Protein AF-A0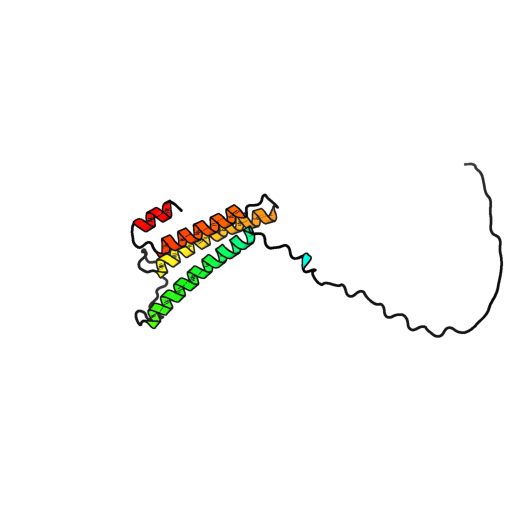A7S2XAJ7-F1 (afdb_monomer_lite)

Radius of gyration: 37.12 Å; chains: 1; bounding box: 101×66×78 Å

Sequence (163 aa):
ARSIRGHQAFTFLSLQACTSPESPKEAPEPTHPRPKNGLKPDDIKPASMSGHALLQMAGLTVAHIVIILFDRNIQILRGVAKPTSFKKSRDGGEYTFADRVGKSHANCVENLVLFATVILANQAFSRASIDDLAQYYVYARIVQALAHWTSVGEAGVTVRFLA

Foldseek 3Di:
DDDDDDDDDDDDDDDDDDDDDDDPDPPPDPPPPPPPPPPDPVNPDPQALLNVLLVLLVVLLVVLVVVLVVVVVVCVVVVVDDPPRDDPDLPDDPPDLNSLSVVLSVVSVVVSVVSVVVSVVCVVVVHDDCNVVSNVVSVLSVQLSVLSSPPPDDVSVVSNVVD

Secondary structure (DSSP, 8-state):
----------------------------------------GGGSPPPPHHHHHHHHHHHHHHHHHHHHHHHHHHHHHTTSS-TT-------SS--SHHHHHHHHHHHHHHHHHHHHHHHHHHHHTT-S--HHHHHHHHHHHHHHHHHHHH-SSTHHHHHHHH-

pLDDT: mean 73.21, std 19.02, range [34.47, 94.31]

Structure (mmCIF, N/CA/C/O backbone):
data_AF-A0A7S2XAJ7-F1
#
_entry.id   AF-A0A7S2XAJ7-F1
#
loop_
_atom_site.group_PDB
_atom_site.id
_atom_site.type_symbol
_atom_site.label_atom_id
_atom_site.label_alt_id
_atom_site.label_comp_id
_atom_site.label_asym_id
_atom_site.label_entity_id
_atom_site.label_seq_id
_atom_site.pdbx_PDB_ins_code
_atom_site.Cartn_x
_atom_site.Cartn_y
_atom_site.Cartn_z
_atom_site.occupancy
_atom_site.B_iso_or_equiv
_atom_site.auth_seq_id
_atom_site.auth_comp_id
_atom_site.auth_asym_id
_atom_site.auth_atom_id
_atom_site.pdbx_PDB_model_num
ATOM 1 N N . ALA A 1 1 ? 54.329 -47.313 -51.804 1.00 40.38 1 ALA A N 1
ATOM 2 C CA . ALA A 1 1 ? 55.555 -48.136 -51.767 1.00 40.38 1 ALA A CA 1
ATOM 3 C C . ALA A 1 1 ? 56.748 -47.275 -52.167 1.00 40.38 1 ALA A C 1
ATOM 5 O O . ALA A 1 1 ? 56.636 -46.588 -53.172 1.00 40.38 1 ALA A O 1
ATOM 6 N N . ARG A 1 2 ? 57.853 -47.385 -51.404 1.00 36.94 2 ARG A N 1
ATOM 7 C CA . ARG A 1 2 ? 59.163 -46.696 -51.521 1.00 36.94 2 ARG A CA 1
ATOM 8 C C . ARG A 1 2 ? 59.140 -45.201 -51.172 1.00 36.94 2 ARG A C 1
ATOM 10 O O . ARG A 1 2 ? 58.242 -44.505 -51.605 1.00 36.94 2 ARG A O 1
ATOM 17 N N . SER A 1 3 ? 60.104 -44.598 -50.484 1.00 36.50 3 SER A N 1
ATOM 18 C CA . SER A 1 3 ? 61.307 -44.969 -49.710 1.00 36.50 3 SER A CA 1
ATOM 19 C C . SER A 1 3 ? 61.894 -43.581 -49.308 1.00 36.50 3 SER A C 1
ATOM 21 O O . SER A 1 3 ? 61.727 -42.637 -50.076 1.00 36.50 3 SER A O 1
ATOM 23 N N . ILE A 1 4 ? 62.489 -43.311 -48.141 1.00 43.94 4 ILE A N 1
ATOM 24 C CA . ILE A 1 4 ? 63.944 -43.379 -47.874 1.00 43.94 4 ILE A CA 1
ATOM 25 C C . ILE A 1 4 ? 64.226 -42.552 -46.579 1.00 43.94 4 ILE A C 1
ATOM 27 O O . ILE A 1 4 ? 63.657 -41.473 -46.437 1.00 43.94 4 ILE A O 1
ATOM 31 N N . ARG A 1 5 ? 65.227 -42.997 -45.782 1.00 43.75 5 ARG A N 1
ATOM 32 C CA . ARG A 1 5 ? 66.074 -42.288 -44.768 1.00 43.75 5 ARG A CA 1
ATOM 33 C C . ARG A 1 5 ? 65.451 -42.038 -43.378 1.00 43.75 5 ARG A C 1
ATOM 35 O O . ARG A 1 5 ? 64.487 -41.306 -43.276 1.00 43.75 5 ARG A O 1
ATOM 42 N N . GLY A 1 6 ? 65.944 -42.551 -42.242 1.00 36.78 6 GLY A N 1
ATOM 4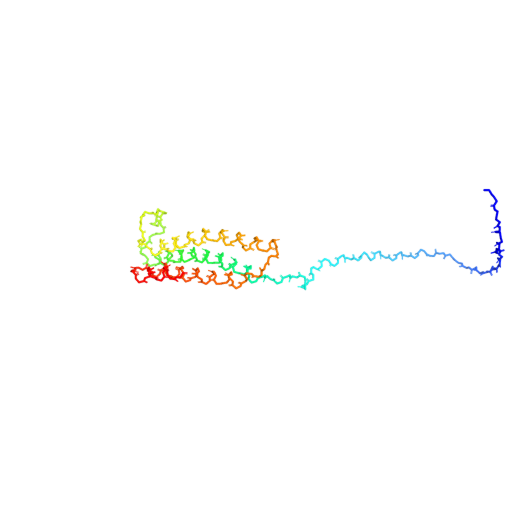3 C CA . GLY A 1 6 ? 67.173 -43.288 -41.897 1.00 36.78 6 GLY A CA 1
ATOM 44 C C . GLY A 1 6 ? 68.248 -42.395 -41.244 1.00 36.78 6 GLY A C 1
ATOM 45 O O . GLY A 1 6 ? 68.698 -41.473 -41.916 1.00 36.78 6 GLY A O 1
ATOM 46 N N . HIS A 1 7 ? 68.704 -42.789 -40.037 1.00 40.81 7 HIS A N 1
ATOM 47 C CA . HIS A 1 7 ? 69.830 -42.318 -39.175 1.00 40.81 7 HIS A CA 1
ATOM 48 C C . HIS A 1 7 ? 69.384 -41.585 -37.891 1.00 40.81 7 HIS A C 1
ATOM 50 O O . HIS A 1 7 ? 68.845 -40.492 -37.970 1.00 40.81 7 HIS A O 1
ATOM 56 N N . GLN A 1 8 ? 69.367 -42.216 -36.705 1.00 41.28 8 GLN A N 1
ATOM 57 C CA . GLN A 1 8 ? 70.460 -42.733 -35.843 1.00 41.28 8 GLN A CA 1
ATOM 58 C C . GLN A 1 8 ? 71.251 -41.632 -35.115 1.00 41.28 8 GLN A C 1
ATOM 60 O O . GLN A 1 8 ? 72.046 -40.941 -35.741 1.00 41.28 8 GLN A O 1
ATOM 65 N N . ALA A 1 9 ? 71.093 -41.562 -33.786 1.00 40.66 9 ALA A N 1
ATOM 66 C CA . ALA A 1 9 ? 72.143 -41.174 -32.838 1.00 40.66 9 ALA A CA 1
ATOM 67 C C . ALA A 1 9 ? 71.749 -41.625 -31.416 1.00 40.66 9 ALA A C 1
ATOM 69 O O . ALA A 1 9 ? 71.044 -40.936 -30.685 1.00 40.66 9 ALA A O 1
ATOM 70 N N . PHE A 1 10 ? 72.199 -42.826 -31.061 1.00 41.50 10 PHE A N 1
ATOM 71 C CA . PHE A 1 10 ? 72.197 -43.423 -29.727 1.00 41.50 10 PHE A CA 1
ATOM 72 C C . PHE A 1 10 ? 73.673 -43.577 -29.345 1.00 41.50 10 PHE A C 1
ATOM 74 O O . PHE A 1 10 ? 74.367 -44.314 -30.038 1.00 41.50 10 PHE A O 1
ATOM 81 N N . THR A 1 11 ? 74.183 -42.889 -28.319 1.00 38.38 11 THR A N 1
ATOM 82 C CA . THR A 1 11 ? 75.505 -43.123 -27.678 1.00 38.38 11 THR A CA 1
ATOM 83 C C . THR A 1 11 ? 75.496 -42.331 -26.356 1.00 38.38 11 THR A C 1
ATOM 85 O O . THR A 1 11 ? 75.320 -41.120 -26.404 1.00 38.38 11 THR A O 1
ATOM 88 N N . PHE A 1 12 ? 75.334 -42.984 -25.188 1.00 36.34 12 PHE A N 1
ATOM 89 C CA . PHE A 1 12 ? 76.397 -43.458 -24.259 1.00 36.34 12 PHE A CA 1
ATOM 90 C C . PHE A 1 12 ? 77.198 -42.282 -23.655 1.00 36.34 12 PHE A C 1
ATOM 92 O O . PHE A 1 12 ? 77.566 -41.378 -24.383 1.00 36.34 12 PHE A O 1
ATOM 99 N N . LEU A 1 13 ? 77.557 -42.158 -22.376 1.00 34.62 13 LEU A N 1
ATOM 100 C CA . LEU A 1 13 ? 77.831 -43.032 -21.222 1.00 34.62 13 LEU A CA 1
ATOM 101 C C . LEU A 1 13 ? 78.067 -41.999 -20.068 1.00 34.62 13 LEU A C 1
ATOM 103 O O . LEU A 1 13 ? 78.606 -40.929 -20.346 1.00 34.62 13 LEU A O 1
ATOM 107 N N . SER A 1 14 ? 77.738 -42.175 -18.786 1.00 38.44 14 SER A N 1
ATOM 108 C CA . SER A 1 14 ? 78.664 -42.761 -17.796 1.00 38.44 14 SER A CA 1
ATOM 109 C C . SER A 1 14 ? 78.159 -42.509 -16.364 1.00 38.44 14 SER A C 1
ATOM 111 O O . SER A 1 14 ? 77.928 -41.367 -15.981 1.00 38.44 14 SER A O 1
ATOM 113 N N . LEU A 1 15 ? 78.003 -43.606 -15.616 1.00 39.75 15 LEU A N 1
ATOM 114 C CA . LEU A 1 15 ? 78.451 -43.850 -14.234 1.00 39.75 15 LEU A CA 1
ATOM 115 C C . LEU A 1 15 ? 78.763 -42.651 -13.307 1.00 39.75 15 LEU A C 1
ATOM 117 O O . LEU A 1 15 ? 79.665 -41.873 -13.593 1.00 39.75 15 LEU A O 1
ATOM 121 N N . GLN A 1 16 ? 78.178 -42.634 -12.097 1.00 40.72 16 GLN A N 1
ATOM 122 C CA . GLN A 1 16 ? 78.796 -43.128 -10.839 1.00 40.72 16 GLN A CA 1
ATOM 123 C C . GLN A 1 16 ? 78.141 -42.494 -9.580 1.00 40.72 16 GLN A C 1
ATOM 125 O O . GLN A 1 16 ? 77.633 -41.382 -9.645 1.00 40.72 16 GLN A O 1
ATOM 130 N N . ALA A 1 17 ? 78.276 -43.187 -8.435 1.00 40.62 17 ALA A N 1
ATOM 131 C CA . ALA A 1 17 ? 77.944 -42.824 -7.037 1.00 40.62 17 ALA A CA 1
ATOM 132 C C . ALA A 1 17 ? 76.517 -43.216 -6.577 1.00 40.62 17 ALA A C 1
ATOM 134 O O . ALA A 1 17 ? 75.535 -42.627 -6.996 1.00 40.62 17 ALA A O 1
ATOM 135 N N . CYS A 1 18 ? 76.301 -44.322 -5.850 1.00 34.47 18 CYS A N 1
ATOM 136 C CA . CYS A 1 18 ? 76.716 -44.636 -4.470 1.00 34.47 18 CYS A CA 1
ATOM 137 C C . CYS A 1 18 ? 76.086 -43.678 -3.436 1.00 34.47 18 CYS A C 1
ATOM 139 O O . CYS A 1 18 ? 76.526 -42.538 -3.337 1.00 34.47 18 CYS A O 1
ATOM 141 N N . THR A 1 19 ? 75.078 -44.138 -2.674 1.00 43.44 19 THR A N 1
ATOM 142 C CA . THR A 1 19 ? 75.012 -44.144 -1.186 1.00 43.44 19 THR A CA 1
ATOM 143 C C . THR A 1 19 ? 73.575 -44.152 -0.613 1.00 43.44 19 THR A C 1
ATOM 145 O O . THR A 1 19 ? 72.769 -43.278 -0.898 1.00 43.44 19 THR A O 1
ATOM 148 N N . SER A 1 20 ? 73.355 -45.108 0.302 1.00 42.25 20 SER A N 1
ATOM 149 C CA . SER A 1 20 ? 72.488 -45.083 1.501 1.00 42.25 20 SER A CA 1
ATOM 150 C C . SER A 1 20 ? 70.949 -45.198 1.435 1.00 42.25 20 SER A C 1
ATOM 152 O O . SER A 1 20 ? 70.320 -44.758 0.481 1.00 42.25 20 SER A O 1
ATOM 154 N N . PRO A 1 21 ? 70.340 -45.819 2.476 1.00 47.16 21 PRO A N 1
ATOM 155 C CA . PRO A 1 21 ? 68.964 -46.302 2.469 1.00 47.16 21 PRO A CA 1
ATOM 156 C C . PRO A 1 21 ? 67.948 -45.187 2.733 1.00 47.16 21 PRO A C 1
ATOM 158 O O . PRO A 1 21 ? 68.157 -44.284 3.542 1.00 47.16 21 PRO A O 1
ATOM 161 N N . GLU A 1 22 ? 66.823 -45.295 2.040 1.00 49.03 22 GLU A N 1
ATOM 162 C CA . GLU A 1 22 ? 65.704 -44.364 2.060 1.00 49.03 22 GLU A CA 1
ATOM 163 C C . GLU A 1 22 ? 64.926 -44.487 3.383 1.00 49.03 22 GLU A C 1
ATOM 165 O O . GLU A 1 22 ? 64.238 -45.473 3.643 1.00 49.03 22 GLU A O 1
ATOM 170 N N . SER A 1 23 ? 65.061 -43.478 4.247 1.00 52.00 23 SER A N 1
ATOM 171 C CA . SER A 1 23 ? 64.089 -43.197 5.309 1.00 52.00 23 SER A CA 1
ATOM 172 C C . SER A 1 23 ? 62.761 -42.806 4.646 1.00 52.00 23 SER A C 1
ATOM 174 O O . SER A 1 23 ? 62.795 -41.954 3.749 1.00 52.00 23 SER A O 1
ATOM 176 N N . PRO A 1 24 ? 61.602 -43.376 5.037 1.00 48.06 24 PRO A N 1
ATOM 177 C CA . PRO A 1 24 ? 60.331 -42.963 4.470 1.00 48.06 24 PRO A CA 1
ATOM 178 C C . PRO A 1 24 ? 60.076 -41.507 4.859 1.00 48.06 24 PRO A C 1
ATOM 180 O O . PRO A 1 24 ? 59.741 -41.199 6.001 1.00 48.06 24 PRO A O 1
ATOM 183 N N . LYS A 1 25 ? 60.257 -40.600 3.892 1.00 54.38 25 LYS A N 1
ATOM 184 C CA . LYS A 1 25 ? 59.770 -39.227 3.990 1.00 54.38 25 LYS A CA 1
ATOM 185 C C . LYS A 1 25 ? 58.265 -39.308 4.190 1.00 54.38 25 LYS A C 1
ATOM 187 O O . LYS A 1 25 ? 57.543 -39.743 3.295 1.00 54.38 25 LYS A O 1
ATOM 192 N N . GLU A 1 26 ? 57.826 -38.908 5.374 1.00 59.44 26 GLU A N 1
ATOM 193 C CA . GLU A 1 26 ? 56.438 -38.599 5.680 1.00 59.44 26 GLU A CA 1
ATOM 194 C C . GLU A 1 26 ? 55.894 -37.740 4.533 1.00 59.44 26 GLU A C 1
ATOM 196 O O . GLU A 1 26 ? 56.428 -36.668 4.228 1.00 59.44 26 GLU A O 1
ATOM 201 N N . ALA A 1 27 ? 54.938 -38.301 3.788 1.00 59.12 27 ALA A N 1
ATOM 202 C CA . ALA A 1 27 ? 54.368 -37.641 2.628 1.00 59.12 27 ALA A CA 1
ATOM 203 C C . ALA A 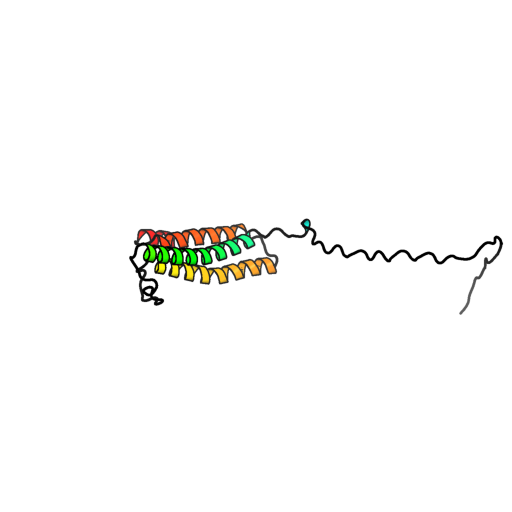1 27 ? 53.817 -36.281 3.079 1.00 59.12 27 ALA A C 1
ATOM 205 O O . ALA A 1 27 ? 53.169 -36.226 4.127 1.00 59.12 27 ALA A O 1
ATOM 206 N N . PRO A 1 28 ? 54.055 -35.187 2.331 1.00 61.38 28 PRO A N 1
ATOM 207 C CA . PRO A 1 28 ? 53.426 -33.920 2.656 1.00 61.38 28 PRO A CA 1
ATOM 208 C C . PRO A 1 28 ? 51.920 -34.158 2.692 1.00 61.38 28 PRO A C 1
ATOM 210 O O . PRO A 1 28 ? 51.350 -34.652 1.715 1.00 61.38 28 PRO A O 1
ATOM 213 N N . GLU A 1 29 ? 51.305 -33.854 3.837 1.00 63.41 29 GLU A N 1
ATOM 214 C CA . GLU A 1 29 ? 49.857 -33.853 3.999 1.00 63.41 29 GLU A CA 1
ATOM 215 C C . GLU A 1 29 ? 49.258 -33.195 2.749 1.00 63.41 29 GLU A C 1
ATOM 217 O O . GLU A 1 29 ? 49.698 -32.095 2.383 1.00 63.41 29 GLU A O 1
ATOM 222 N N . PRO A 1 30 ? 48.335 -33.862 2.029 1.00 56.97 30 PRO A N 1
ATOM 223 C CA . PRO A 1 30 ? 47.696 -33.248 0.887 1.00 56.97 30 PRO A CA 1
ATOM 224 C C . PRO A 1 30 ? 46.971 -32.025 1.428 1.00 56.97 30 PRO A C 1
ATOM 226 O O . PRO A 1 30 ? 45.909 -32.127 2.041 1.00 56.97 30 PRO A O 1
ATOM 229 N N . THR A 1 31 ? 47.574 -30.858 1.218 1.00 61.19 31 THR A N 1
ATOM 230 C CA . THR A 1 31 ? 46.942 -29.565 1.417 1.00 61.19 31 THR A CA 1
ATOM 231 C C . THR A 1 31 ? 45.858 -29.486 0.364 1.00 61.19 31 THR A C 1
ATOM 233 O O . THR A 1 31 ? 46.019 -28.881 -0.691 1.00 61.19 31 THR A O 1
ATOM 236 N N . HIS A 1 32 ? 44.744 -30.172 0.620 1.00 63.12 32 HIS A N 1
ATOM 237 C CA . HIS A 1 32 ? 43.542 -29.991 -0.150 1.00 63.12 32 HIS A CA 1
ATOM 238 C C . HIS A 1 32 ? 43.253 -28.500 -0.024 1.00 63.12 32 HIS A C 1
ATOM 240 O O . HIS A 1 32 ? 43.032 -28.028 1.100 1.00 63.12 32 HIS A O 1
ATOM 246 N N . PRO A 1 33 ? 43.308 -27.719 -1.117 1.00 63.09 33 PRO A N 1
ATOM 247 C CA . PRO A 1 33 ? 42.882 -26.342 -1.043 1.00 63.09 33 PRO A CA 1
ATOM 248 C C . PRO A 1 33 ? 41.439 -26.418 -0.568 1.00 63.09 33 PRO A C 1
ATOM 250 O O . PRO A 1 33 ? 40.575 -26.978 -1.247 1.00 63.09 33 PRO A O 1
ATOM 253 N N . ARG A 1 34 ? 41.194 -25.973 0.668 1.00 61.97 34 ARG A N 1
ATOM 254 C CA . ARG A 1 34 ? 39.839 -25.835 1.184 1.00 61.97 34 ARG A CA 1
ATOM 255 C C . ARG A 1 34 ? 39.172 -24.908 0.170 1.00 61.97 34 ARG A C 1
ATOM 257 O O . ARG A 1 34 ? 39.701 -23.805 -0.010 1.00 61.97 34 ARG A O 1
ATOM 264 N N . PRO A 1 35 ? 38.127 -25.340 -0.564 1.00 60.41 35 PRO A N 1
ATOM 265 C CA . PRO A 1 35 ? 37.490 -24.457 -1.519 1.00 60.41 35 PRO A CA 1
ATOM 266 C C . PRO A 1 35 ? 37.088 -23.233 -0.712 1.00 60.41 35 PRO A C 1
ATOM 268 O O . PRO A 1 35 ? 36.372 -23.344 0.287 1.00 60.41 35 PRO A O 1
ATOM 271 N N . LYS A 1 36 ? 37.671 -22.080 -1.053 1.00 60.97 36 LYS A N 1
ATOM 272 C CA . LYS A 1 36 ? 37.314 -20.804 -0.447 1.00 60.97 36 LYS A CA 1
ATOM 273 C C . LYS A 1 36 ? 35.928 -20.470 -0.984 1.00 60.97 36 LYS A C 1
ATOM 275 O O . LYS A 1 36 ? 35.775 -19.567 -1.792 1.00 60.97 36 LYS A O 1
ATOM 280 N N . ASN A 1 37 ? 34.922 -21.216 -0.535 1.00 63.19 37 ASN A N 1
ATOM 281 C CA . ASN A 1 37 ? 33.507 -20.922 -0.700 1.00 63.19 37 ASN A CA 1
ATOM 282 C C . ASN A 1 37 ? 33.153 -19.763 0.242 1.00 63.19 37 ASN A C 1
ATOM 284 O O . ASN A 1 37 ? 32.232 -19.845 1.046 1.00 63.19 37 ASN A O 1
ATOM 288 N N . GLY A 1 38 ? 33.952 -18.700 0.200 1.00 61.97 38 GLY A N 1
ATOM 289 C CA . GLY A 1 38 ? 33.522 -17.389 0.621 1.00 61.97 38 GLY A CA 1
ATOM 290 C C . GLY A 1 38 ? 32.971 -16.753 -0.634 1.00 61.97 38 GLY A C 1
ATOM 291 O O . GLY A 1 38 ? 33.745 -16.438 -1.536 1.00 61.97 38 GLY A O 1
ATOM 292 N N . LEU A 1 39 ? 31.647 -16.621 -0.707 1.00 60.59 39 LEU A N 1
ATOM 293 C CA . LEU A 1 39 ? 31.031 -15.704 -1.653 1.00 60.59 39 LEU A CA 1
ATOM 294 C C . LEU A 1 39 ? 31.728 -14.358 -1.443 1.00 60.59 39 LEU A C 1
ATOM 296 O O . LEU A 1 39 ? 31.711 -13.805 -0.340 1.00 60.59 39 LEU A O 1
ATOM 300 N N . LYS A 1 40 ? 32.454 -13.916 -2.460 1.00 68.25 40 LYS A N 1
ATOM 301 C CA . LYS A 1 40 ? 33.218 -12.682 -2.417 1.00 68.25 40 LYS A CA 1
ATOM 302 C C . LYS A 1 40 ? 32.223 -11.536 -2.174 1.00 68.25 40 LYS A C 1
ATOM 304 O O . LYS A 1 40 ? 31.198 -11.504 -2.854 1.00 68.25 40 LYS A O 1
ATOM 309 N N . PRO A 1 41 ? 32.431 -10.636 -1.192 1.00 62.44 41 PRO A N 1
ATOM 310 C CA . PRO A 1 41 ? 31.492 -9.538 -0.928 1.00 62.44 41 PRO A CA 1
ATOM 311 C C . PRO A 1 41 ? 31.220 -8.674 -2.172 1.00 62.44 41 PRO A C 1
ATOM 313 O O . PRO A 1 41 ? 30.159 -8.072 -2.293 1.00 62.44 41 PRO A O 1
ATOM 316 N N . ASP A 1 42 ? 32.176 -8.661 -3.101 1.00 67.31 42 ASP A N 1
ATOM 317 C CA . ASP A 1 42 ? 32.156 -8.036 -4.420 1.00 67.31 42 ASP A CA 1
ATOM 318 C C . ASP A 1 42 ? 31.233 -8.719 -5.454 1.00 67.31 42 ASP A C 1
ATOM 320 O O . ASP A 1 42 ? 30.855 -8.069 -6.426 1.00 67.31 42 ASP A O 1
ATOM 324 N N . ASP A 1 43 ? 30.793 -9.964 -5.231 1.00 64.25 43 ASP A N 1
ATOM 325 C CA . ASP A 1 43 ? 29.828 -10.674 -6.095 1.00 64.25 43 ASP A CA 1
ATOM 326 C C . ASP A 1 43 ? 28.355 -10.425 -5.704 1.00 64.25 43 ASP A C 1
ATOM 328 O O . ASP A 1 43 ? 27.433 -10.868 -6.399 1.00 64.25 43 ASP A O 1
ATOM 332 N N . ILE A 1 44 ? 28.086 -9.711 -4.603 1.00 63.50 44 ILE A N 1
ATOM 333 C CA . ILE A 1 44 ? 26.717 -9.335 -4.228 1.00 63.50 44 ILE A CA 1
ATOM 334 C C . ILE A 1 44 ? 26.266 -8.211 -5.160 1.00 63.50 44 ILE A C 1
ATOM 336 O O . ILE A 1 44 ? 26.566 -7.036 -4.945 1.00 63.50 44 ILE A O 1
ATOM 340 N N . LYS A 1 45 ? 25.519 -8.567 -6.209 1.00 67.25 45 LYS A N 1
ATOM 341 C CA . LYS A 1 45 ? 24.918 -7.582 -7.110 1.00 67.25 45 LYS A CA 1
ATOM 342 C C . LYS A 1 45 ? 24.055 -6.613 -6.281 1.00 67.25 45 LYS A C 1
ATOM 344 O O . LYS A 1 45 ? 23.147 -7.085 -5.587 1.00 67.25 45 LYS A O 1
ATOM 349 N N . PRO A 1 46 ? 24.296 -5.288 -6.333 1.00 65.69 46 PRO A N 1
ATOM 350 C CA . PRO A 1 46 ? 23.466 -4.335 -5.609 1.00 65.69 46 PRO A CA 1
ATOM 351 C C . PRO A 1 46 ? 22.022 -4.492 -6.082 1.00 65.69 46 PRO A C 1
ATOM 353 O O . PRO A 1 46 ? 21.761 -4.630 -7.282 1.00 65.69 46 PRO A O 1
ATOM 356 N N . ALA A 1 47 ? 21.083 -4.525 -5.137 1.00 66.50 47 ALA A N 1
ATOM 357 C CA . ALA A 1 47 ? 19.676 -4.668 -5.472 1.00 66.50 47 ALA A CA 1
ATOM 358 C C . ALA A 1 47 ? 19.259 -3.520 -6.407 1.00 66.50 47 ALA A C 1
ATOM 360 O O . ALA A 1 47 ? 19.486 -2.347 -6.111 1.00 66.50 47 ALA A O 1
ATOM 361 N N . SER A 1 48 ? 18.667 -3.860 -7.556 1.00 80.88 48 SER A N 1
ATOM 362 C CA . SER A 1 48 ? 18.165 -2.868 -8.514 1.00 80.88 48 SER A CA 1
ATOM 363 C C . SER A 1 48 ? 17.185 -1.919 -7.823 1.00 80.88 48 SER A C 1
ATOM 365 O O . SER A 1 48 ? 16.424 -2.353 -6.950 1.00 80.88 48 SER A O 1
ATOM 367 N N . MET A 1 49 ? 17.159 -0.644 -8.209 1.00 83.38 49 MET A N 1
ATOM 368 C CA . MET A 1 49 ? 16.250 0.339 -7.603 1.00 83.38 49 MET A CA 1
ATOM 369 C C . MET A 1 49 ? 14.777 -0.067 -7.788 1.00 83.38 49 MET A C 1
ATOM 371 O O . MET A 1 49 ? 13.998 -0.016 -6.840 1.00 83.38 49 MET A O 1
ATOM 375 N N . SER A 1 50 ? 14.421 -0.638 -8.939 1.00 85.62 50 SER A N 1
ATOM 376 C CA . SER A 1 50 ? 13.121 -1.287 -9.187 1.00 85.62 50 SER A CA 1
ATOM 377 C C . SER A 1 50 ? 12.797 -2.442 -8.223 1.00 85.62 50 SER A C 1
ATOM 379 O O . SER A 1 50 ? 11.638 -2.654 -7.872 1.00 85.62 50 SER A O 1
ATOM 381 N N . GLY A 1 51 ? 13.807 -3.167 -7.736 1.00 87.88 51 GLY A N 1
ATOM 382 C CA . GLY A 1 51 ? 13.641 -4.202 -6.709 1.00 87.88 51 GLY A CA 1
ATOM 383 C C . GLY A 1 51 ? 13.317 -3.612 -5.334 1.00 87.88 51 GLY A C 1
ATOM 384 O O . GLY A 1 51 ? 12.453 -4.126 -4.624 1.00 87.88 51 GLY A O 1
ATOM 385 N N . HIS A 1 52 ? 13.942 -2.486 -4.984 1.00 90.00 52 HIS A N 1
ATOM 386 C CA . HIS A 1 52 ? 13.597 -1.739 -3.773 1.00 90.00 52 HIS A CA 1
ATOM 387 C C . HIS A 1 52 ? 12.166 -1.194 -3.836 1.00 90.00 52 HIS A C 1
ATOM 389 O O . HIS A 1 52 ? 11.449 -1.273 -2.841 1.00 90.00 52 HIS A O 1
ATOM 395 N N . ALA A 1 53 ? 11.713 -0.719 -4.999 1.00 91.75 53 ALA A N 1
ATOM 396 C CA . ALA A 1 53 ? 10.335 -0.265 -5.190 1.00 91.75 53 ALA A CA 1
ATOM 397 C C . ALA A 1 53 ? 9.307 -1.384 -4.918 1.00 91.75 53 ALA A C 1
ATOM 399 O O . ALA A 1 53 ? 8.268 -1.148 -4.299 1.00 91.75 53 ALA A O 1
ATOM 400 N N . LEU A 1 54 ? 9.612 -2.631 -5.298 1.00 91.75 54 LEU A N 1
ATOM 401 C CA . LEU A 1 54 ? 8.766 -3.784 -4.972 1.00 91.75 54 LEU A CA 1
ATOM 402 C C . LEU A 1 54 ? 8.693 -4.042 -3.460 1.00 91.75 54 LEU A C 1
ATOM 404 O O . LEU A 1 54 ? 7.607 -4.278 -2.926 1.00 91.75 54 LEU A O 1
ATOM 408 N N . LEU A 1 55 ? 9.823 -3.933 -2.757 1.00 93.00 55 LEU A N 1
ATOM 409 C CA . LEU A 1 55 ? 9.858 -4.029 -1.296 1.00 93.00 55 LEU A CA 1
ATOM 410 C C . LEU A 1 55 ? 9.082 -2.889 -0.629 1.00 93.00 55 LEU A C 1
ATOM 412 O O . LEU A 1 55 ? 8.391 -3.127 0.358 1.00 93.00 55 LEU A O 1
ATOM 416 N N . GLN A 1 56 ? 9.138 -1.673 -1.174 1.00 93.31 56 GLN A N 1
ATOM 417 C CA . GLN A 1 56 ? 8.350 -0.540 -0.682 1.00 93.31 56 GLN A CA 1
ATOM 418 C C . GLN A 1 56 ? 6.845 -0.780 -0.853 1.00 93.31 56 GLN A C 1
ATOM 420 O O . GLN A 1 56 ? 6.088 -0.525 0.081 1.00 93.31 56 GLN A O 1
ATOM 425 N N . MET A 1 57 ? 6.402 -1.329 -1.990 1.00 92.56 57 MET A N 1
ATOM 426 C CA . MET A 1 57 ? 4.996 -1.705 -2.193 1.00 92.56 57 MET A CA 1
ATOM 427 C C . MET A 1 57 ? 4.538 -2.779 -1.199 1.00 92.56 57 MET A C 1
ATOM 429 O O . MET A 1 57 ? 3.461 -2.660 -0.616 1.00 92.56 57 MET A O 1
ATOM 433 N N . ALA A 1 58 ? 5.360 -3.805 -0.958 1.00 93.44 58 ALA A N 1
ATOM 434 C CA . ALA A 1 58 ? 5.078 -4.813 0.063 1.00 93.44 58 ALA A CA 1
ATOM 435 C C . ALA A 1 58 ? 5.062 -4.207 1.480 1.00 93.44 58 ALA A C 1
ATOM 437 O O . ALA A 1 58 ? 4.191 -4.512 2.290 1.00 93.44 58 ALA A O 1
ATOM 438 N N . GLY A 1 59 ? 5.982 -3.289 1.777 1.00 93.81 59 GLY A N 1
ATOM 439 C CA . GLY A 1 59 ? 5.985 -2.535 3.028 1.00 93.81 59 GLY A CA 1
ATOM 440 C C . GLY A 1 59 ? 4.710 -1.710 3.202 1.00 93.81 59 GLY A C 1
ATOM 441 O O . GLY A 1 59 ? 4.127 -1.697 4.285 1.00 93.81 59 GLY A O 1
ATOM 442 N N . LEU A 1 60 ? 4.218 -1.085 2.129 1.00 92.50 60 LEU A N 1
ATOM 443 C CA . LEU A 1 60 ? 2.988 -0.300 2.145 1.00 92.50 60 LEU A CA 1
ATOM 444 C C . LEU A 1 60 ? 1.761 -1.172 2.448 1.00 92.50 60 LEU A C 1
ATOM 446 O O . LEU A 1 60 ? 0.898 -0.742 3.215 1.00 92.50 60 LEU A O 1
ATOM 450 N N . THR A 1 61 ? 1.667 -2.398 1.919 1.00 92.31 61 THR A N 1
ATOM 451 C CA . THR A 1 61 ? 0.541 -3.299 2.239 1.00 92.31 61 THR A CA 1
ATOM 452 C C . THR A 1 61 ? 0.554 -3.734 3.704 1.00 92.31 61 THR A C 1
ATOM 454 O O . THR A 1 61 ? -0.502 -3.725 4.342 1.00 92.31 61 THR A O 1
ATOM 457 N N . VAL A 1 62 ? 1.732 -4.036 4.262 1.00 93.56 62 VAL A N 1
ATOM 458 C CA . VAL A 1 62 ? 1.903 -4.357 5.690 1.00 93.56 62 VAL A CA 1
ATOM 459 C C . VAL A 1 62 ? 1.576 -3.150 6.569 1.00 93.56 62 VAL A C 1
ATOM 461 O O . VAL A 1 62 ? 0.863 -3.293 7.563 1.00 93.56 62 VAL A O 1
ATOM 464 N N . ALA A 1 63 ? 2.021 -1.952 6.185 1.00 92.19 63 ALA A N 1
ATOM 465 C CA . ALA A 1 63 ? 1.757 -0.723 6.928 1.00 92.19 63 ALA A CA 1
ATOM 466 C C . ALA A 1 63 ? 0.252 -0.471 7.116 1.00 92.19 63 ALA A C 1
ATOM 468 O O . ALA A 1 63 ? -0.175 -0.108 8.210 1.00 92.19 63 ALA A O 1
ATOM 469 N N . HIS A 1 64 ? -0.574 -0.748 6.101 1.00 90.31 64 HIS A N 1
ATOM 470 C CA . HIS A 1 64 ? -2.032 -0.639 6.231 1.00 90.31 64 HIS A CA 1
ATOM 471 C C . HIS A 1 64 ? -2.594 -1.558 7.327 1.00 90.31 64 HIS A C 1
ATOM 473 O O . HIS A 1 64 ? -3.446 -1.135 8.107 1.00 90.31 64 HIS A O 1
ATOM 479 N N . ILE A 1 65 ? -2.108 -2.801 7.419 1.00 91.88 65 ILE A N 1
ATOM 480 C CA . ILE A 1 65 ? -2.540 -3.748 8.458 1.00 91.88 65 ILE A CA 1
ATOM 481 C C . ILE A 1 65 ? -2.142 -3.225 9.838 1.00 91.88 65 ILE A C 1
ATOM 483 O O . ILE A 1 65 ? -2.970 -3.206 10.749 1.00 91.88 65 ILE A O 1
ATOM 487 N N . VAL A 1 66 ? -0.902 -2.753 9.986 1.00 93.69 66 VAL A N 1
ATOM 488 C CA . VAL A 1 66 ? -0.408 -2.174 11.244 1.00 93.69 66 VAL A CA 1
ATOM 489 C C . VAL A 1 66 ? -1.279 -0.998 11.681 1.00 93.69 66 VAL A C 1
ATOM 491 O O . VAL A 1 66 ? -1.655 -0.921 12.846 1.00 93.69 66 VAL A O 1
ATOM 494 N N . ILE A 1 67 ? -1.672 -0.128 10.751 1.00 91.44 67 ILE A N 1
ATOM 495 C CA . ILE A 1 67 ? -2.532 1.027 11.033 1.00 91.44 67 ILE A CA 1
ATOM 496 C C . ILE A 1 67 ? -3.928 0.598 11.492 1.00 91.44 67 ILE A C 1
ATOM 498 O O . ILE A 1 67 ? -4.433 1.139 12.474 1.00 91.44 67 ILE A O 1
ATOM 502 N N . ILE A 1 68 ? -4.536 -0.405 10.847 1.00 89.50 68 ILE A N 1
ATOM 503 C CA . ILE A 1 68 ? -5.836 -0.955 11.272 1.00 89.50 68 ILE A CA 1
ATOM 504 C C . ILE A 1 68 ? -5.744 -1.524 12.692 1.00 89.50 68 ILE A C 1
ATOM 506 O O . ILE A 1 68 ? -6.628 -1.294 13.519 1.00 89.50 68 ILE A O 1
ATOM 510 N N . LEU A 1 69 ? -4.681 -2.274 12.990 1.00 91.12 69 LEU A N 1
ATOM 511 C CA . LEU A 1 69 ? -4.471 -2.843 14.320 1.00 91.12 69 LEU A CA 1
ATOM 512 C C . LEU A 1 69 ? -4.234 -1.750 15.363 1.00 91.12 69 LEU A C 1
ATOM 514 O O . LEU A 1 69 ? -4.767 -1.838 16.468 1.00 91.12 69 LEU A O 1
ATOM 518 N N . PHE A 1 70 ? -3.471 -0.717 15.018 1.00 91.12 70 PHE A N 1
ATOM 519 C CA . PHE A 1 70 ? -3.189 0.406 15.901 1.00 91.12 70 PHE A CA 1
ATOM 520 C C . PHE A 1 70 ? -4.462 1.184 16.259 1.00 91.12 70 PHE A C 1
ATOM 522 O O . PHE A 1 70 ? -4.731 1.398 17.441 1.00 91.12 70 PHE A O 1
ATOM 529 N N . ASP A 1 71 ? -5.296 1.511 15.268 1.00 86.75 71 ASP A N 1
ATOM 530 C CA . ASP A 1 71 ? -6.592 2.166 15.482 1.00 86.75 71 ASP A CA 1
ATOM 531 C C . ASP A 1 71 ? -7.502 1.346 16.415 1.00 86.75 71 ASP A C 1
ATOM 533 O O . ASP A 1 71 ? -8.025 1.865 17.404 1.00 86.75 71 ASP A O 1
ATOM 537 N N . ARG A 1 72 ? -7.614 0.032 16.178 1.00 88.12 72 ARG A N 1
ATOM 538 C CA . ARG A 1 72 ? -8.408 -0.866 17.035 1.00 88.12 72 ARG A CA 1
ATOM 539 C C . ARG A 1 72 ? -7.892 -0.915 18.472 1.00 88.12 72 ARG A C 1
ATOM 541 O O . ARG A 1 72 ? -8.694 -0.880 19.404 1.00 88.12 72 ARG A O 1
ATOM 548 N N . ASN A 1 73 ? -6.574 -0.964 18.667 1.00 87.31 73 ASN A N 1
ATOM 549 C CA . ASN A 1 73 ? -5.977 -0.951 20.004 1.00 87.31 73 ASN A CA 1
ATOM 550 C C . ASN A 1 73 ? -6.243 0.373 20.731 1.00 87.31 73 ASN A C 1
ATOM 552 O O . ASN A 1 73 ? -6.589 0.352 21.909 1.00 87.31 73 ASN A O 1
ATOM 556 N N . ILE A 1 74 ? -6.176 1.515 20.038 1.00 87.69 74 ILE A N 1
ATOM 557 C CA . ILE A 1 74 ? -6.540 2.814 20.621 1.00 87.69 74 ILE A CA 1
ATOM 558 C C . ILE A 1 74 ? -8.005 2.825 21.071 1.00 87.69 74 ILE A C 1
ATOM 560 O O . ILE A 1 74 ? -8.298 3.293 22.170 1.00 87.69 74 ILE A O 1
ATOM 564 N N . GLN A 1 75 ? -8.929 2.301 20.261 1.00 84.94 75 GLN A N 1
ATOM 565 C CA . GLN A 1 75 ? -10.350 2.248 20.622 1.00 84.94 75 GLN A CA 1
ATOM 566 C C . GLN A 1 75 ? -10.611 1.370 21.858 1.00 84.94 75 GLN A C 1
ATOM 568 O O . GLN A 1 75 ? -11.435 1.733 22.699 1.00 84.94 75 GLN A O 1
ATOM 573 N N . ILE A 1 76 ? -9.882 0.257 22.001 1.00 89.50 76 ILE A N 1
ATOM 574 C CA . ILE A 1 76 ? -9.940 -0.605 23.192 1.00 89.50 76 ILE A CA 1
ATOM 575 C C . ILE A 1 76 ? -9.378 0.126 24.417 1.00 89.50 76 ILE A C 1
ATOM 577 O O . ILE A 1 76 ? -10.031 0.167 25.457 1.00 89.50 76 ILE A O 1
ATOM 581 N N . LEU A 1 77 ? -8.193 0.734 24.300 1.00 91.12 77 LEU A N 1
ATOM 582 C CA . LEU A 1 77 ? -7.531 1.435 25.406 1.00 91.12 77 LEU A CA 1
ATOM 583 C C . LEU A 1 77 ? -8.320 2.660 25.885 1.00 91.12 77 LEU A C 1
ATOM 585 O O . LEU A 1 77 ? -8.308 2.975 27.070 1.00 91.12 77 LEU A O 1
ATOM 589 N N . ARG A 1 78 ? -9.044 3.330 24.981 1.00 87.56 78 ARG A N 1
ATOM 590 C CA . ARG A 1 78 ? -9.963 4.430 25.314 1.00 87.56 78 ARG A CA 1
ATOM 591 C C . ARG A 1 78 ? -11.294 3.955 25.910 1.00 87.56 78 ARG A C 1
ATOM 593 O O . ARG A 1 78 ? -12.123 4.791 26.250 1.00 87.56 78 ARG A O 1
ATOM 600 N N . GLY A 1 79 ? -11.531 2.645 25.995 1.00 85.44 79 GLY A N 1
ATOM 601 C CA . GLY A 1 79 ? -12.789 2.070 26.479 1.00 85.44 79 GLY A CA 1
ATOM 602 C C . GLY A 1 79 ? -13.980 2.265 25.533 1.00 85.44 79 GLY A C 1
ATOM 603 O O . GLY A 1 79 ? -15.113 1.992 25.920 1.00 85.44 79 GLY A O 1
ATOM 604 N N . VAL A 1 80 ? -13.740 2.721 24.298 1.00 82.62 80 VAL A N 1
ATOM 605 C CA . VAL A 1 80 ? -14.785 3.001 23.296 1.00 82.62 80 VAL A CA 1
ATOM 606 C C . VAL A 1 80 ? -15.311 1.706 22.670 1.00 82.62 80 VAL A C 1
ATOM 608 O O . VAL A 1 80 ? -16.470 1.636 22.268 1.00 82.62 80 VAL A O 1
ATOM 611 N N . ALA A 1 81 ? -14.481 0.661 22.609 1.00 82.25 81 ALA A N 1
ATOM 612 C CA . ALA A 1 81 ? -14.835 -0.626 22.019 1.00 82.25 81 ALA A CA 1
ATOM 613 C C . ALA A 1 81 ? -14.318 -1.802 22.855 1.00 82.25 81 ALA A C 1
ATOM 615 O O . ALA A 1 81 ? -13.265 -1.730 23.488 1.00 82.25 81 ALA A O 1
ATOM 616 N N . LYS A 1 82 ? -15.041 -2.926 22.816 1.00 84.50 82 LYS A N 1
ATOM 617 C CA . LYS A 1 82 ? -14.566 -4.193 23.385 1.00 84.50 82 LYS A CA 1
ATOM 618 C C . LYS A 1 82 ? -13.741 -4.941 22.331 1.00 84.50 82 LYS A C 1
ATOM 620 O O . LYS A 1 82 ? -14.071 -4.872 21.149 1.00 84.50 82 LYS A O 1
ATOM 625 N N . PRO A 1 83 ? -12.746 -5.754 22.717 1.00 79.00 83 PRO A N 1
ATOM 626 C CA . PRO A 1 83 ? -11.999 -6.572 21.756 1.00 79.00 83 PRO A CA 1
ATOM 627 C C . PRO A 1 83 ? -12.884 -7.481 20.882 1.00 79.00 83 PRO A C 1
ATOM 629 O O . PRO A 1 83 ? -12.532 -7.778 19.745 1.00 79.00 83 PRO A O 1
ATOM 632 N N . THR A 1 84 ? -14.056 -7.891 21.382 1.00 82.81 84 THR A N 1
ATOM 633 C CA . THR A 1 84 ? -15.009 -8.765 20.677 1.00 82.81 84 THR A CA 1
ATOM 634 C C . THR A 1 84 ? -16.035 -8.025 19.817 1.00 82.81 84 THR A C 1
ATOM 636 O O . THR A 1 84 ? -16.774 -8.671 19.079 1.00 82.81 84 THR A O 1
ATOM 639 N N . SER A 1 85 ? -16.114 -6.690 19.887 1.00 79.06 85 SER A N 1
ATOM 640 C CA . SER A 1 85 ? -17.135 -5.924 19.155 1.00 79.06 85 SER A CA 1
ATOM 641 C C . SER A 1 85 ? -16.749 -5.601 17.710 1.00 79.06 85 SER A C 1
ATOM 643 O O . SER A 1 85 ? -17.592 -5.135 16.946 1.00 79.06 85 SER A O 1
ATOM 645 N N . PHE A 1 86 ? -15.499 -5.851 17.309 1.00 78.25 86 PHE A N 1
ATOM 646 C CA . PHE A 1 86 ? -15.052 -5.626 15.935 1.00 78.25 86 PHE A CA 1
ATOM 647 C C . PHE A 1 86 ? -15.585 -6.726 15.012 1.00 78.25 86 PHE A C 1
ATOM 649 O O . PHE A 1 86 ? -15.041 -7.830 14.948 1.00 78.25 86 PHE A O 1
ATOM 656 N N . LYS A 1 87 ? -16.657 -6.422 14.274 1.00 74.19 87 LYS A N 1
ATOM 657 C CA . LYS A 1 87 ? -17.174 -7.311 13.230 1.00 74.19 87 LYS A CA 1
ATOM 658 C C . LYS A 1 87 ? -16.185 -7.409 12.066 1.00 74.19 87 LYS A C 1
ATOM 660 O O . LYS A 1 87 ? -15.457 -6.471 11.752 1.00 74.19 87 LYS A O 1
ATOM 665 N N . LYS A 1 88 ? -16.180 -8.572 11.412 1.00 64.88 88 LYS A N 1
ATOM 666 C CA . LYS A 1 88 ? -15.427 -8.821 10.173 1.00 64.88 88 LYS A CA 1
ATOM 667 C C . LYS A 1 88 ? -16.203 -8.374 8.921 1.00 64.88 88 LYS A C 1
ATOM 669 O O . LYS A 1 88 ? -15.631 -8.380 7.836 1.00 64.88 88 LYS A O 1
ATOM 674 N N . SER A 1 89 ? -17.496 -8.049 9.045 1.00 53.56 89 SER A N 1
ATOM 675 C CA . SER A 1 89 ? -18.374 -7.846 7.892 1.00 53.56 89 SER A CA 1
ATOM 676 C C . SER A 1 89 ? -18.170 -6.486 7.229 1.00 53.56 89 SER A C 1
ATOM 678 O O . SER A 1 89 ? -18.102 -5.440 7.870 1.00 53.56 89 SER A O 1
ATOM 680 N N . ARG A 1 90 ? -18.070 -6.541 5.900 1.00 56.28 90 ARG A N 1
ATOM 681 C CA . ARG A 1 90 ? -17.887 -5.416 4.986 1.00 56.28 90 ARG A CA 1
ATOM 682 C C . ARG A 1 90 ? -19.258 -4.882 4.568 1.00 56.28 90 ARG A C 1
ATOM 684 O O . ARG A 1 90 ? -19.579 -4.872 3.380 1.00 56.28 90 ARG A O 1
ATOM 691 N N . ASP A 1 91 ? -20.087 -4.526 5.547 1.00 53.59 91 ASP A N 1
ATOM 692 C CA . ASP A 1 91 ? -21.487 -4.145 5.331 1.00 53.59 91 ASP A CA 1
ATOM 693 C C . ASP A 1 91 ? -21.566 -2.717 4.764 1.00 53.59 91 ASP A C 1
ATOM 695 O O . ASP A 1 91 ? -21.881 -1.756 5.451 1.00 53.59 91 ASP A O 1
ATOM 699 N N . GLY A 1 92 ? -21.219 -2.571 3.485 1.00 51.59 92 GLY A N 1
ATOM 700 C CA . GLY A 1 92 ? -21.765 -1.551 2.585 1.00 51.59 92 GLY A CA 1
ATOM 701 C C . GLY A 1 92 ? -21.255 -0.106 2.659 1.00 51.59 92 GLY A C 1
ATOM 702 O O . GLY A 1 92 ? -21.429 0.600 1.670 1.00 51.59 92 GLY A O 1
ATOM 703 N N . GLY A 1 93 ? -20.590 0.356 3.722 1.00 57.16 93 GLY A N 1
ATOM 704 C CA . GLY A 1 93 ? -20.165 1.766 3.823 1.00 57.16 93 GLY A CA 1
ATOM 705 C C . GLY A 1 93 ? -18.809 2.004 4.486 1.00 57.16 93 GLY A C 1
ATOM 706 O O . GLY A 1 93 ? -18.257 1.142 5.161 1.00 57.16 93 GLY A O 1
ATOM 707 N N . GLU A 1 94 ? -18.240 3.192 4.254 1.00 61.75 94 GLU A N 1
ATOM 708 C CA . GLU A 1 94 ? -16.976 3.668 4.854 1.00 61.75 94 GLU A CA 1
ATOM 709 C C . GLU A 1 94 ? -17.195 4.242 6.253 1.00 61.75 94 GLU A C 1
ATOM 711 O O . GLU A 1 94 ? -16.772 5.356 6.566 1.00 61.75 94 GLU A O 1
ATOM 716 N N . TYR A 1 95 ? -17.909 3.493 7.092 1.00 68.38 95 TYR A N 1
ATOM 717 C CA . TYR A 1 95 ? -18.392 3.999 8.372 1.00 68.38 95 TYR A CA 1
ATOM 718 C C . TYR A 1 95 ? -17.259 4.223 9.378 1.00 68.38 95 TYR A C 1
ATOM 720 O O . TYR A 1 95 ? -17.355 5.118 10.216 1.00 68.38 95 TYR A O 1
ATOM 728 N N . THR A 1 96 ? -16.160 3.467 9.280 1.00 79.25 96 THR A N 1
ATOM 729 C CA . THR A 1 96 ? -15.007 3.602 10.179 1.00 79.25 96 THR A CA 1
ATOM 730 C C . THR A 1 96 ? -13.708 3.908 9.433 1.00 79.25 96 THR A C 1
ATOM 732 O O . THR A 1 96 ? -13.555 3.630 8.243 1.00 79.25 96 THR A O 1
ATOM 735 N N . PHE A 1 97 ? -12.736 4.479 10.151 1.00 82.44 97 PHE A N 1
ATOM 736 C CA . PHE A 1 97 ? -11.381 4.681 9.632 1.00 82.44 97 PHE A CA 1
ATOM 737 C C . PHE A 1 97 ? -10.736 3.354 9.202 1.00 82.44 97 PHE A C 1
ATOM 739 O O . PHE A 1 97 ? -10.184 3.267 8.107 1.00 82.44 97 PHE A O 1
ATOM 746 N N . ALA A 1 98 ? -10.888 2.297 10.007 1.00 83.88 98 ALA A N 1
ATOM 747 C CA . ALA A 1 98 ? -10.389 0.962 9.687 1.00 83.88 98 ALA A CA 1
ATOM 748 C C . ALA A 1 98 ? -10.984 0.389 8.386 1.00 83.88 98 ALA A C 1
ATOM 750 O O . ALA A 1 98 ? -10.267 -0.281 7.642 1.00 83.88 98 ALA A O 1
ATOM 751 N N . ASP A 1 99 ? -12.250 0.684 8.067 1.00 84.44 99 ASP A N 1
ATOM 752 C CA . ASP A 1 99 ? -12.876 0.244 6.811 1.00 84.44 99 ASP A CA 1
ATOM 753 C C . ASP A 1 99 ? -12.287 0.961 5.593 1.00 84.44 99 ASP A C 1
ATOM 755 O O . ASP A 1 99 ? -12.023 0.324 4.570 1.00 84.44 99 ASP A O 1
ATOM 759 N N . ARG A 1 100 ? -12.020 2.271 5.708 1.00 84.81 100 ARG A N 1
ATOM 760 C CA . ARG A 1 100 ? -11.334 3.046 4.660 1.00 84.81 100 ARG A CA 1
ATOM 761 C C . ARG A 1 100 ? -9.927 2.508 4.429 1.00 84.81 100 ARG A C 1
ATOM 763 O O . ARG A 1 100 ? -9.567 2.161 3.306 1.00 84.81 100 ARG A O 1
ATOM 770 N N . VAL A 1 101 ? -9.146 2.327 5.493 1.00 87.12 101 VAL A N 1
ATOM 771 C CA . VAL A 1 101 ? -7.803 1.734 5.381 1.00 87.12 101 VAL A CA 1
ATOM 772 C C . VAL A 1 101 ? -7.878 0.320 4.784 1.00 87.12 101 VAL A C 1
ATOM 774 O O . VAL A 1 101 ? -7.061 -0.020 3.931 1.00 87.12 101 VAL A O 1
ATOM 777 N N . GLY A 1 102 ? -8.888 -0.480 5.141 1.00 87.88 102 GLY A N 1
ATOM 778 C CA . GLY A 1 102 ? -9.115 -1.818 4.584 1.00 87.88 102 GLY A CA 1
ATOM 779 C C . GLY A 1 102 ? -9.417 -1.827 3.081 1.00 87.88 102 GLY A C 1
ATOM 780 O O . GLY A 1 102 ? -8.903 -2.678 2.353 1.00 87.88 102 GLY A O 1
ATOM 781 N N . LYS A 1 103 ? -10.192 -0.860 2.582 1.00 85.12 103 LYS A N 1
ATOM 782 C CA . LYS A 1 103 ? -10.441 -0.684 1.141 1.00 85.12 103 LYS A CA 1
ATOM 783 C C . LYS A 1 103 ? -9.184 -0.247 0.384 1.00 85.12 103 LYS A C 1
ATOM 785 O O . LYS A 1 103 ? -8.880 -0.823 -0.660 1.00 85.12 103 LYS A O 1
ATOM 790 N N . SER A 1 104 ? -8.423 0.703 0.933 1.00 88.56 104 SER A N 1
ATOM 791 C CA . SER A 1 104 ? -7.120 1.104 0.378 1.00 88.56 104 SER A CA 1
ATOM 792 C C . SER A 1 104 ? -6.132 -0.067 0.345 1.00 88.56 104 SER A C 1
ATOM 794 O O . SER A 1 104 ? -5.434 -0.271 -0.647 1.00 88.56 104 SER A O 1
ATOM 796 N N . HIS A 1 105 ? -6.114 -0.894 1.394 1.00 90.31 105 HIS A N 1
ATOM 797 C CA . HIS A 1 105 ? -5.285 -2.096 1.456 1.00 90.31 105 HIS A CA 1
ATOM 798 C C . HIS A 1 105 ? -5.631 -3.088 0.341 1.00 90.31 105 HIS A C 1
ATOM 800 O O . HIS A 1 105 ? -4.728 -3.533 -0.363 1.00 90.31 105 HIS A O 1
ATOM 806 N N . ALA A 1 106 ? -6.918 -3.394 0.141 1.00 89.31 106 ALA A N 1
ATOM 807 C CA . ALA A 1 106 ? -7.354 -4.282 -0.938 1.00 89.31 106 ALA A CA 1
ATOM 808 C C . ALA A 1 106 ? -6.912 -3.756 -2.314 1.00 89.31 106 ALA A C 1
ATOM 810 O O . ALA A 1 106 ? -6.333 -4.502 -3.102 1.00 89.31 106 ALA A O 1
ATOM 811 N N . ASN A 1 107 ? -7.068 -2.449 -2.554 1.00 88.62 107 ASN A N 1
ATOM 812 C CA . ASN A 1 107 ? -6.589 -1.819 -3.782 1.00 88.62 107 ASN A CA 1
ATOM 813 C C . ASN A 1 107 ? -5.066 -1.944 -3.950 1.00 88.62 107 ASN A C 1
ATOM 815 O O . ASN A 1 107 ? -4.586 -2.221 -5.048 1.00 88.62 107 ASN A O 1
ATOM 819 N N . CYS A 1 108 ? -4.302 -1.761 -2.872 1.00 89.69 108 CYS A N 1
ATOM 820 C CA . CYS A 1 108 ? -2.849 -1.893 -2.897 1.00 89.69 108 CYS A CA 1
ATOM 821 C C . CYS A 1 108 ? -2.412 -3.342 -3.181 1.00 89.69 108 CYS A C 1
ATOM 823 O O . CYS A 1 108 ? -1.502 -3.555 -3.977 1.00 89.69 108 CYS A O 1
ATOM 825 N N . VAL A 1 109 ? -3.092 -4.343 -2.608 1.00 92.56 109 VAL A N 1
ATOM 826 C CA . VAL A 1 109 ? -2.800 -5.773 -2.827 1.00 92.56 109 VAL A CA 1
ATOM 827 C C . VAL A 1 109 ? -3.076 -6.202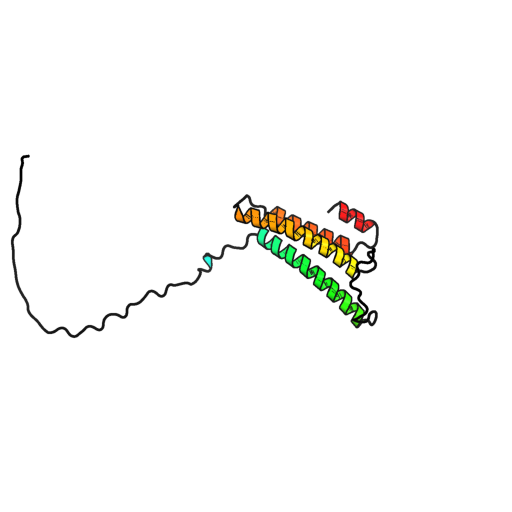 -4.269 1.00 92.56 109 VAL A C 1
ATOM 829 O O . VAL A 1 109 ? -2.236 -6.864 -4.875 1.00 92.56 109 VAL A O 1
ATOM 832 N N . GLU A 1 110 ? -4.207 -5.798 -4.847 1.00 90.75 110 GLU A N 1
ATOM 833 C CA . GLU A 1 110 ? -4.538 -6.097 -6.251 1.00 90.75 110 GLU A CA 1
ATOM 834 C C . GLU A 1 110 ? -3.481 -5.526 -7.208 1.00 90.75 110 GLU A C 1
ATOM 836 O O . GLU A 1 110 ? -3.040 -6.182 -8.153 1.00 90.75 110 GLU A O 1
ATOM 841 N N . ASN A 1 111 ? -3.018 -4.311 -6.918 1.00 89.31 111 ASN A N 1
ATOM 842 C CA . ASN A 1 111 ? -2.008 -3.622 -7.711 1.00 89.31 111 ASN A CA 1
ATOM 843 C C . ASN A 1 111 ? -0.590 -4.158 -7.492 1.00 89.31 111 ASN A C 1
ATOM 845 O O . ASN A 1 111 ? 0.206 -4.170 -8.431 1.00 89.31 111 ASN A O 1
ATOM 849 N N . LEU A 1 112 ? -0.282 -4.654 -6.291 1.00 91.25 112 LEU A N 1
ATOM 850 C CA . LEU A 1 112 ? 0.996 -5.285 -5.975 1.00 91.25 112 LEU A CA 1
ATOM 851 C C . LEU A 1 112 ? 1.257 -6.492 -6.878 1.00 91.25 112 LEU A C 1
ATOM 853 O O . LEU A 1 112 ? 2.378 -6.644 -7.349 1.00 91.25 112 LEU A O 1
ATOM 857 N N . VAL A 1 113 ? 0.248 -7.323 -7.158 1.00 92.56 113 VAL A N 1
ATOM 858 C CA . VAL A 1 113 ? 0.416 -8.511 -8.015 1.00 92.56 113 VAL A CA 1
ATOM 859 C C . VAL A 1 113 ? 0.798 -8.112 -9.441 1.00 92.56 113 VAL A C 1
ATOM 861 O O . VAL A 1 113 ? 1.745 -8.660 -10.011 1.00 92.56 113 VAL A O 1
ATOM 864 N N . LEU A 1 114 ? 0.109 -7.118 -10.008 1.00 93.56 114 LEU A N 1
ATOM 865 C CA . LEU A 1 114 ? 0.423 -6.605 -11.343 1.00 93.56 114 LEU A CA 1
ATOM 866 C C . LEU A 1 114 ? 1.812 -5.960 -11.378 1.00 93.56 114 LEU A C 1
ATOM 868 O O . LEU A 1 114 ? 2.617 -6.271 -12.255 1.00 93.56 114 LEU A O 1
ATOM 872 N N . PHE A 1 115 ? 2.121 -5.118 -10.391 1.00 93.38 115 PHE A N 1
ATOM 873 C CA . PHE A 1 115 ? 3.414 -4.450 -10.282 1.00 93.38 115 PHE A CA 1
ATOM 874 C C . PHE A 1 115 ? 4.568 -5.452 -10.131 1.00 93.38 115 PHE A C 1
ATOM 876 O O . PHE A 1 115 ? 5.547 -5.379 -10.870 1.00 93.38 115 PHE A O 1
ATOM 883 N N . ALA A 1 116 ? 4.425 -6.441 -9.245 1.00 93.75 116 ALA A N 1
ATOM 884 C CA . ALA A 1 116 ? 5.397 -7.512 -9.056 1.00 93.75 116 ALA A CA 1
ATOM 885 C C . ALA A 1 116 ? 5.646 -8.276 -10.358 1.00 93.75 116 ALA A C 1
ATOM 887 O O . ALA A 1 116 ? 6.797 -8.510 -10.718 1.00 93.75 116 ALA A O 1
ATOM 888 N N . THR A 1 117 ? 4.581 -8.607 -11.095 1.00 94.31 117 THR A N 1
ATOM 889 C CA . THR A 1 117 ? 4.693 -9.317 -12.375 1.00 94.31 117 THR A CA 1
ATOM 890 C C . THR A 1 117 ? 5.527 -8.522 -13.380 1.00 94.31 117 THR A C 1
ATOM 892 O O . THR A 1 117 ? 6.420 -9.085 -14.009 1.00 94.31 117 THR A O 1
ATOM 895 N N . VAL A 1 118 ? 5.298 -7.209 -13.498 1.00 92.38 118 VAL A N 1
ATOM 896 C CA . VAL A 1 118 ? 6.050 -6.337 -14.416 1.00 92.38 118 VAL A CA 1
ATOM 897 C C . VAL A 1 118 ? 7.523 -6.225 -14.015 1.00 92.38 118 VAL A C 1
ATOM 899 O O . VAL A 1 118 ? 8.397 -6.408 -14.861 1.00 92.38 118 VAL A O 1
ATOM 902 N N . ILE A 1 119 ? 7.814 -5.962 -12.737 1.00 92.75 119 ILE A N 1
ATOM 903 C CA . ILE A 1 119 ? 9.190 -5.787 -12.245 1.00 92.75 119 ILE A CA 1
ATOM 904 C C . ILE A 1 119 ? 9.986 -7.089 -12.389 1.00 92.75 119 ILE A C 1
ATOM 906 O O . ILE A 1 119 ? 11.101 -7.075 -12.915 1.00 92.75 119 ILE A O 1
ATOM 910 N N . LEU A 1 120 ? 9.404 -8.223 -11.984 1.00 92.88 120 LEU A N 1
ATOM 911 C CA . LEU A 1 120 ? 10.052 -9.532 -12.082 1.00 92.88 120 LEU A CA 1
ATOM 912 C C . LEU A 1 120 ? 10.253 -9.957 -13.541 1.00 92.88 120 LEU A C 1
ATOM 914 O O . LEU A 1 120 ? 11.324 -10.455 -13.882 1.00 92.88 120 LEU A O 1
ATOM 918 N N . ALA A 1 121 ? 9.279 -9.709 -14.424 1.00 92.81 121 ALA A N 1
ATOM 919 C CA . ALA A 1 121 ? 9.446 -9.958 -15.853 1.00 92.81 121 ALA A CA 1
ATOM 920 C C . ALA A 1 121 ? 10.563 -9.084 -16.452 1.00 92.81 121 ALA A C 1
ATOM 922 O O . ALA A 1 121 ? 11.409 -9.590 -17.188 1.00 92.81 121 ALA A O 1
ATOM 923 N N . ASN A 1 122 ? 10.623 -7.792 -16.108 1.00 91.75 122 ASN A N 1
ATOM 924 C CA . ASN A 1 122 ? 11.676 -6.893 -16.587 1.00 91.75 122 ASN A CA 1
ATOM 925 C C . ASN A 1 122 ? 13.075 -7.387 -16.190 1.00 91.75 122 ASN A C 1
ATOM 927 O O . ASN A 1 122 ? 13.991 -7.389 -17.016 1.00 91.75 122 ASN A O 1
ATOM 931 N N . GLN A 1 123 ? 13.217 -7.849 -14.944 1.00 89.88 123 GLN A N 1
ATOM 932 C CA . GLN A 1 123 ? 14.457 -8.423 -14.424 1.00 89.88 123 GLN A CA 1
ATOM 933 C C . GLN A 1 123 ? 14.814 -9.751 -15.106 1.00 89.88 123 GLN A C 1
ATOM 935 O O . GLN A 1 123 ? 15.971 -9.951 -15.468 1.00 89.88 123 GLN A O 1
ATOM 940 N N . ALA A 1 124 ? 13.835 -10.632 -15.335 1.00 91.06 124 ALA A N 1
ATOM 941 C CA . ALA A 1 124 ? 14.056 -11.925 -15.982 1.00 91.06 124 ALA A CA 1
ATOM 942 C C . ALA A 1 124 ? 14.495 -11.784 -17.449 1.00 91.06 124 ALA A C 1
ATOM 944 O O . ALA A 1 124 ? 15.373 -12.510 -17.910 1.00 91.06 124 ALA A O 1
ATOM 945 N N . PHE A 1 125 ? 13.920 -10.826 -18.179 1.00 91.19 125 PHE A N 1
ATOM 946 C CA . PHE A 1 125 ? 14.204 -10.621 -19.601 1.00 91.19 125 PHE A CA 1
ATOM 947 C C . PHE A 1 125 ? 15.321 -9.605 -19.878 1.00 91.19 125 PHE A C 1
ATOM 949 O O . PHE A 1 125 ? 15.547 -9.282 -21.042 1.00 91.19 125 PHE A O 1
ATOM 956 N N . SER A 1 126 ? 16.012 -9.099 -18.844 1.00 78.25 126 SER A N 1
ATOM 957 C CA . SER A 1 126 ? 17.103 -8.111 -18.964 1.00 78.25 126 SER A CA 1
ATOM 958 C C . SER A 1 126 ? 16.746 -6.933 -19.884 1.00 78.25 126 SER A C 1
ATOM 960 O O . SER A 1 126 ? 17.484 -6.578 -20.804 1.00 78.25 126 SER A O 1
ATOM 962 N N . ARG A 1 127 ? 15.553 -6.369 -19.672 1.00 77.81 127 ARG A N 1
ATOM 963 C CA . ARG A 1 127 ? 15.015 -5.251 -20.459 1.00 77.81 127 ARG A CA 1
ATOM 964 C C . ARG A 1 127 ? 15.592 -3.910 -19.981 1.00 77.81 127 ARG A C 1
ATOM 966 O O . ARG A 1 127 ? 16.421 -3.865 -19.075 1.00 77.81 127 ARG A O 1
ATOM 973 N N . ALA A 1 128 ? 15.178 -2.821 -20.632 1.00 83.50 128 ALA A N 1
ATOM 974 C CA . ALA A 1 128 ? 15.595 -1.463 -20.285 1.00 83.50 128 ALA A CA 1
ATOM 975 C C . ALA A 1 128 ? 15.362 -1.141 -18.794 1.00 83.50 128 ALA A C 1
ATOM 977 O O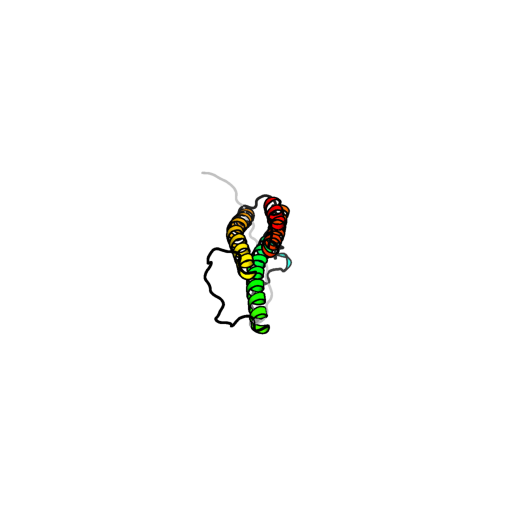 . ALA A 1 128 ? 14.530 -1.766 -18.129 1.00 83.50 128 ALA A O 1
ATOM 978 N N . SER A 1 129 ? 16.099 -0.155 -18.269 1.00 87.44 129 SER A N 1
ATOM 979 C CA . SER A 1 129 ? 15.872 0.304 -16.897 1.00 87.44 129 SER A CA 1
ATOM 980 C C . SER A 1 129 ? 14.482 0.930 -16.778 1.00 87.44 129 SER A C 1
ATOM 982 O O . SER A 1 129 ? 14.109 1.802 -17.561 1.00 87.44 129 SER A O 1
ATOM 984 N N . ILE A 1 130 ? 13.728 0.460 -15.785 1.00 90.94 130 ILE A N 1
ATOM 985 C CA . ILE A 1 130 ? 12.415 0.985 -15.388 1.00 90.94 130 ILE A CA 1
ATOM 986 C C . ILE A 1 130 ? 12.450 1.516 -13.951 1.00 90.94 130 ILE A C 1
ATOM 988 O O . ILE A 1 130 ? 11.410 1.633 -13.307 1.00 90.94 130 ILE A O 1
ATOM 992 N N . ASP A 1 131 ? 13.647 1.789 -13.430 1.00 90.56 131 ASP A N 1
ATOM 993 C CA . ASP A 1 131 ? 13.877 2.130 -12.026 1.00 90.56 131 ASP A CA 1
ATOM 994 C C . ASP A 1 131 ? 13.110 3.394 -11.605 1.00 90.56 131 ASP A C 1
ATOM 996 O O . ASP A 1 131 ? 12.382 3.367 -10.610 1.00 90.56 131 ASP A O 1
ATOM 1000 N N . ASP A 1 132 ? 13.174 4.456 -12.412 1.00 90.50 132 ASP A N 1
ATOM 1001 C CA . ASP A 1 132 ? 12.451 5.705 -12.145 1.00 90.50 132 ASP A CA 1
ATOM 1002 C C . ASP A 1 132 ? 10.934 5.496 -12.178 1.00 90.50 132 ASP A C 1
ATOM 1004 O O . ASP A 1 132 ? 10.212 5.938 -11.285 1.00 90.50 132 ASP A O 1
ATOM 1008 N N . LEU A 1 133 ? 10.438 4.767 -13.183 1.00 90.94 133 LEU A N 1
ATOM 1009 C CA . LEU A 1 133 ? 9.008 4.494 -13.335 1.00 90.94 133 LEU A CA 1
ATOM 1010 C C . LEU A 1 133 ? 8.466 3.664 -12.165 1.00 90.94 133 LEU A C 1
ATOM 1012 O O . LEU A 1 133 ? 7.374 3.934 -11.661 1.00 90.94 133 LEU A O 1
ATOM 1016 N N . ALA A 1 134 ? 9.243 2.681 -11.706 1.00 92.00 134 ALA A N 1
ATOM 1017 C CA . ALA A 1 134 ? 8.915 1.875 -10.540 1.00 92.00 134 ALA A CA 1
ATOM 1018 C C . ALA A 1 134 ? 8.810 2.742 -9.277 1.00 92.00 134 ALA A C 1
ATOM 1020 O O . ALA A 1 134 ? 7.876 2.575 -8.493 1.00 92.00 134 ALA A O 1
ATOM 1021 N N . GLN A 1 135 ? 9.717 3.707 -9.104 1.00 92.75 135 GLN A N 1
ATOM 1022 C CA . GLN A 1 135 ? 9.701 4.609 -7.957 1.00 92.75 135 GLN A CA 1
ATOM 1023 C C . GLN A 1 135 ? 8.535 5.613 -8.016 1.00 92.75 135 GLN A C 1
ATOM 1025 O O . GLN A 1 135 ? 7.863 5.827 -7.005 1.00 92.75 135 GLN A O 1
ATOM 1030 N N . TYR A 1 136 ? 8.230 6.176 -9.191 1.00 93.44 136 TYR A N 1
ATOM 1031 C CA . TYR A 1 136 ? 7.056 7.038 -9.383 1.00 93.44 136 TYR A CA 1
ATOM 1032 C C . TYR A 1 136 ? 5.750 6.312 -9.060 1.00 93.44 136 TYR A C 1
ATOM 1034 O O . TYR A 1 136 ? 4.877 6.877 -8.401 1.00 93.44 136 TYR A O 1
ATOM 1042 N N . TYR A 1 137 ? 5.637 5.042 -9.454 1.00 91.69 137 TYR A N 1
ATOM 1043 C CA . TYR A 1 137 ? 4.478 4.221 -9.124 1.00 91.69 137 TYR A CA 1
ATOM 1044 C C . TYR A 1 137 ? 4.281 4.081 -7.608 1.00 91.69 137 TYR A C 1
ATOM 1046 O O . TYR A 1 137 ? 3.164 4.236 -7.113 1.00 91.69 137 TYR A O 1
ATOM 1054 N N . VAL A 1 138 ? 5.359 3.842 -6.853 1.00 91.62 138 VAL A N 1
ATOM 1055 C CA . VAL A 1 138 ? 5.302 3.781 -5.383 1.00 91.62 138 VAL A CA 1
ATOM 1056 C C . VAL A 1 138 ? 4.806 5.104 -4.801 1.00 91.62 138 VAL A C 1
ATOM 1058 O O . VAL A 1 138 ? 3.913 5.100 -3.952 1.00 91.62 138 VAL A O 1
ATOM 1061 N N . TYR A 1 139 ? 5.336 6.240 -5.266 1.00 89.94 139 TYR A N 1
ATOM 1062 C CA . TYR A 1 139 ? 4.903 7.552 -4.783 1.00 89.94 139 TYR A CA 1
ATOM 1063 C C . TYR A 1 139 ? 3.420 7.810 -5.053 1.00 89.94 139 TYR A C 1
ATOM 1065 O O . TYR A 1 139 ? 2.704 8.219 -4.137 1.00 89.94 139 TYR A O 1
ATOM 1073 N N . ALA A 1 140 ? 2.935 7.493 -6.256 1.00 89.25 140 ALA A N 1
ATOM 1074 C CA . ALA A 1 140 ? 1.517 7.609 -6.593 1.00 89.25 140 ALA A CA 1
ATOM 1075 C C . ALA A 1 140 ? 0.639 6.784 -5.635 1.00 89.25 140 ALA A C 1
ATOM 1077 O O . ALA A 1 140 ? -0.390 7.259 -5.154 1.00 89.25 140 ALA A O 1
ATOM 1078 N N . ARG A 1 141 ? 1.077 5.574 -5.264 1.00 87.50 141 ARG A N 1
ATOM 1079 C CA . ARG A 1 141 ? 0.343 4.708 -4.326 1.00 87.50 141 ARG A CA 1
ATOM 1080 C C . ARG A 1 141 ? 0.326 5.227 -2.902 1.00 87.50 141 ARG A C 1
ATOM 1082 O O . ARG A 1 141 ? -0.697 5.100 -2.232 1.00 87.50 141 ARG A O 1
ATOM 1089 N N . ILE A 1 142 ? 1.418 5.829 -2.442 1.00 89.25 142 ILE A N 1
ATOM 1090 C CA . ILE A 1 142 ? 1.456 6.485 -1.132 1.00 89.25 142 ILE A CA 1
ATOM 1091 C C . ILE A 1 142 ? 0.459 7.647 -1.111 1.00 89.25 142 ILE A C 1
ATOM 1093 O O . ILE A 1 142 ? -0.359 7.729 -0.195 1.00 89.25 142 ILE A O 1
ATOM 1097 N N . VAL A 1 143 ? 0.470 8.502 -2.137 1.00 86.81 143 VAL A N 1
ATOM 1098 C CA . VAL A 1 143 ? -0.469 9.630 -2.255 1.00 86.81 143 VAL A CA 1
ATOM 1099 C C . VAL A 1 143 ? -1.915 9.135 -2.287 1.00 86.81 143 VAL A C 1
ATOM 1101 O O . VAL A 1 143 ? -2.752 9.637 -1.538 1.00 86.81 143 VAL A O 1
ATOM 1104 N N . GLN A 1 144 ? -2.206 8.100 -3.078 1.00 83.88 144 GLN A N 1
ATOM 1105 C CA . GLN A 1 144 ? -3.538 7.508 -3.165 1.00 83.88 144 GLN A CA 1
ATOM 1106 C C . GLN A 1 144 ? -3.998 6.920 -1.819 1.00 83.88 144 GLN A C 1
ATOM 1108 O O . GLN A 1 144 ? -5.148 7.126 -1.426 1.00 83.88 144 GLN A O 1
ATOM 1113 N N . ALA A 1 145 ? -3.119 6.216 -1.098 1.00 85.56 145 ALA A N 1
ATOM 1114 C CA . ALA A 1 145 ? -3.426 5.661 0.219 1.00 85.56 145 ALA A CA 1
ATOM 1115 C C . ALA A 1 145 ? -3.750 6.770 1.230 1.00 85.56 145 ALA A C 1
ATOM 1117 O O . ALA A 1 145 ? -4.779 6.710 1.902 1.00 85.56 145 ALA A O 1
ATOM 1118 N N . LEU A 1 146 ? -2.930 7.824 1.282 1.00 83.69 146 LEU A N 1
ATOM 1119 C CA . LEU A 1 146 ? -3.155 8.976 2.158 1.00 83.69 146 LEU A CA 1
ATOM 1120 C C . LEU A 1 146 ? -4.459 9.713 1.821 1.00 83.69 146 LEU A C 1
ATOM 1122 O O . LEU A 1 146 ? -5.220 10.067 2.726 1.00 83.69 146 LEU A O 1
ATOM 1126 N N . ALA A 1 147 ? -4.760 9.899 0.534 1.00 80.06 147 ALA A N 1
ATOM 1127 C CA . ALA A 1 147 ? -6.021 10.487 0.089 1.00 80.06 147 ALA A CA 1
ATOM 1128 C C . ALA A 1 147 ? -7.223 9.635 0.533 1.00 80.06 147 ALA A C 1
ATOM 1130 O O . ALA A 1 147 ? -8.218 10.166 1.021 1.00 80.06 147 ALA A O 1
ATOM 1131 N N . HIS A 1 148 ? -7.117 8.307 0.445 1.00 78.44 148 HIS A N 1
ATOM 1132 C CA . HIS A 1 148 ? -8.176 7.389 0.863 1.00 78.44 148 HIS A CA 1
ATOM 1133 C C . HIS A 1 148 ? -8.386 7.367 2.387 1.00 78.44 148 HIS A C 1
ATOM 1135 O O . HIS A 1 148 ? -9.501 7.168 2.863 1.00 78.44 148 HIS A O 1
ATOM 1141 N N . TRP A 1 149 ? -7.331 7.591 3.173 1.00 76.75 149 TRP A N 1
ATOM 1142 C CA . TRP A 1 149 ? -7.431 7.664 4.634 1.00 76.75 149 TRP A CA 1
ATOM 1143 C C . TRP A 1 149 ? -8.073 8.971 5.112 1.00 76.75 149 TRP A C 1
ATOM 1145 O O . TRP A 1 149 ? -8.853 8.961 6.068 1.00 76.75 149 TRP A O 1
ATOM 1155 N N . THR A 1 150 ? -7.728 10.084 4.458 1.00 70.75 150 THR A N 1
ATOM 1156 C CA . THR A 1 150 ? -8.133 11.448 4.842 1.00 70.75 150 THR A CA 1
ATOM 1157 C C . THR A 1 150 ? -9.470 11.883 4.249 1.00 70.75 150 THR A C 1
ATOM 1159 O O . THR A 1 150 ? -10.111 12.781 4.796 1.00 70.75 150 THR A O 1
ATOM 1162 N N . SER A 1 151 ? -9.929 11.253 3.163 1.00 62.09 151 SER A N 1
ATOM 1163 C CA . SER A 1 151 ? -11.212 11.588 2.549 1.00 62.09 151 SER A CA 1
ATOM 1164 C C . SER A 1 151 ? -12.376 11.140 3.438 1.00 62.09 151 SER A C 1
ATOM 1166 O O . SER A 1 151 ? -12.735 9.969 3.510 1.00 62.09 151 SER A O 1
ATOM 1168 N N . VAL A 1 152 ? -12.968 12.116 4.129 1.00 53.09 152 VAL A N 1
ATOM 1169 C CA . VAL A 1 152 ? -14.307 12.038 4.743 1.00 53.09 152 VAL A CA 1
ATOM 1170 C C . VAL A 1 152 ? -15.284 12.995 4.025 1.00 53.09 152 VAL A C 1
ATOM 1172 O O . VAL A 1 152 ? -16.393 13.224 4.490 1.00 53.09 152 VAL A O 1
ATOM 1175 N N . GLY A 1 153 ? -14.881 13.573 2.883 1.00 52.34 153 GLY A N 1
ATOM 1176 C CA . GLY A 1 153 ? -15.657 14.548 2.107 1.00 52.34 153 GLY A CA 1
ATOM 1177 C C . GLY A 1 153 ? -15.109 14.786 0.691 1.00 52.34 153 GLY A C 1
ATOM 1178 O O . GLY A 1 153 ? -13.980 14.388 0.380 1.00 52.34 153 GLY A O 1
ATOM 1179 N N . GLU A 1 154 ? -15.919 15.448 -0.150 1.00 50.12 154 GLU A N 1
ATOM 1180 C CA . GLU A 1 154 ? -15.765 15.598 -1.614 1.00 50.12 154 GLU A CA 1
ATOM 1181 C C . GLU A 1 154 ? -14.385 16.106 -2.081 1.00 50.12 154 GLU A C 1
ATOM 1183 O O . GLU A 1 154 ? -13.905 15.698 -3.135 1.00 50.12 154 GLU A O 1
ATOM 1188 N N . ALA A 1 155 ? -13.675 16.903 -1.275 1.00 45.38 155 ALA A N 1
ATOM 1189 C CA . ALA A 1 155 ? -12.330 17.388 -1.609 1.00 45.38 155 ALA A CA 1
ATOM 1190 C C . ALA A 1 155 ? -11.274 16.265 -1.734 1.00 45.38 155 ALA A C 1
ATOM 1192 O O . ALA A 1 155 ? -10.348 16.368 -2.538 1.00 45.38 155 ALA A O 1
ATOM 1193 N N . GLY A 1 156 ? -11.420 15.164 -0.986 1.00 50.44 156 GLY A N 1
ATOM 11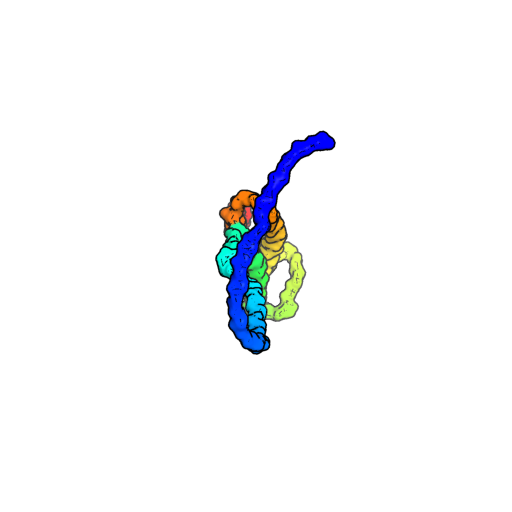94 C CA . GLY A 1 156 ? -10.529 14.001 -1.106 1.00 50.44 156 GLY A CA 1
ATOM 1195 C C . GLY A 1 156 ? -10.807 13.144 -2.347 1.00 50.44 156 GLY A C 1
ATOM 1196 O O . GLY A 1 156 ? -9.927 12.420 -2.813 1.00 50.44 156 GLY A O 1
ATOM 1197 N N . VAL A 1 157 ? -12.004 13.271 -2.931 1.00 52.22 157 VAL A N 1
ATOM 1198 C CA . VAL A 1 157 ? -12.394 12.577 -4.165 1.00 52.22 157 VAL A CA 1
ATOM 1199 C C . VAL A 1 157 ? -11.680 13.192 -5.373 1.00 52.22 157 VAL A C 1
ATOM 1201 O O . VAL A 1 157 ? -11.193 12.457 -6.229 1.00 52.22 157 VAL A O 1
ATOM 1204 N N . THR A 1 158 ? -11.516 14.517 -5.412 1.00 53.84 158 THR A N 1
ATOM 1205 C CA . THR A 1 158 ? -10.803 15.212 -6.498 1.00 53.84 158 THR A CA 1
ATOM 1206 C C . THR A 1 158 ? -9.315 14.846 -6.553 1.00 53.84 158 THR A C 1
ATOM 1208 O O . THR A 1 158 ? -8.783 14.629 -7.638 1.00 53.84 158 THR A O 1
ATOM 1211 N N . VAL A 1 159 ? -8.647 14.682 -5.402 1.00 55.00 159 VAL A N 1
ATOM 1212 C CA . VAL A 1 159 ? -7.239 14.227 -5.350 1.00 55.00 159 VAL A CA 1
ATOM 1213 C C . VAL A 1 159 ? -7.094 12.786 -5.854 1.00 55.00 159 VAL A C 1
ATOM 1215 O O . VAL A 1 159 ? -6.134 12.482 -6.552 1.00 55.00 159 VAL A O 1
ATOM 1218 N N . ARG A 1 160 ? -8.068 11.907 -5.580 1.00 54.78 160 ARG A N 1
ATOM 1219 C CA . ARG A 1 160 ? -8.075 10.518 -6.078 1.00 54.78 160 ARG A CA 1
ATOM 1220 C C . ARG A 1 160 ? -8.152 10.423 -7.607 1.00 54.78 160 ARG A C 1
ATOM 1222 O O . ARG A 1 160 ? -7.662 9.446 -8.154 1.00 54.78 160 ARG A O 1
ATOM 1229 N N . PHE A 1 161 ? -8.807 11.371 -8.277 1.00 54.84 161 PHE A N 1
ATOM 1230 C CA . PHE A 1 161 ? -8.923 11.370 -9.741 1.00 54.84 161 PHE A CA 1
ATOM 1231 C C . PHE A 1 161 ? -7.734 12.033 -10.451 1.00 54.84 161 PHE A C 1
ATOM 1233 O O . PHE A 1 161 ? -7.583 11.848 -11.655 1.00 54.84 161 PHE A O 1
ATOM 1240 N N . LEU A 1 162 ? -6.922 12.808 -9.725 1.00 51.62 162 LEU A N 1
ATOM 1241 C CA . LEU A 1 162 ? -5.762 13.525 -10.264 1.00 51.62 162 LEU A CA 1
ATOM 1242 C C . LEU A 1 162 ? -4.419 12.822 -10.003 1.00 51.62 162 LEU A C 1
ATOM 1244 O O . LEU A 1 162 ? -3.456 13.120 -10.706 1.00 51.62 162 LEU A O 1
ATOM 1248 N N . ALA A 1 163 ? -4.349 11.938 -9.001 1.00 47.72 163 ALA A N 1
ATOM 1249 C CA . ALA A 1 163 ? -3.202 11.064 -8.727 1.00 47.72 163 ALA A CA 1
ATOM 1250 C C . ALA A 1 163 ? -3.274 9.766 -9.543 1.00 47.72 163 ALA A C 1
ATOM 1252 O O . ALA A 1 163 ? -2.199 9.297 -9.979 1.00 47.72 163 ALA A O 1
#

InterPro domains:
  IPR001129 Membrane-associated, eicosanoid/glutathione metabolism (MAPEG) protein [PF01124] (77-151)
  IPR023352 Membrane associated eicosanoid/glutathione metabolism-like domain superfamily [G3DSA:1.20.120.550] (52-163)
  IPR023352 Membrane associated eicosanoid/glutathione metabolism-like domain superfamily [SSF161084] (80-161)

Organism: NCBI:txid641309